Protein AF-U2Q4S5-F1 (afdb_monomer)

Structure (mmCIF, N/CA/C/O backbone):
data_AF-U2Q4S5-F1
#
_entry.id   AF-U2Q4S5-F1
#
loop_
_atom_site.group_PDB
_atom_site.id
_atom_site.type_symbol
_atom_site.label_atom_id
_atom_site.label_alt_id
_atom_site.label_comp_id
_atom_site.label_asym_id
_atom_site.label_entity_id
_atom_site.label_seq_id
_atom_site.pdbx_PDB_ins_code
_atom_site.Cartn_x
_atom_site.Cartn_y
_atom_site.Cartn_z
_atom_site.occupancy
_atom_site.B_iso_or_equiv
_atom_site.auth_seq_id
_atom_site.auth_comp_id
_atom_site.auth_asym_id
_atom_site.auth_atom_id
_atom_site.pdbx_PDB_model_num
ATOM 1 N N . MET A 1 1 ? -14.693 -3.107 3.260 1.00 76.25 1 MET A N 1
ATOM 2 C CA . MET A 1 1 ? -13.311 -2.642 3.010 1.00 76.25 1 MET A CA 1
ATOM 3 C C . MET A 1 1 ? -13.247 -1.187 2.540 1.00 76.25 1 MET A C 1
ATOM 5 O O . MET A 1 1 ? -12.984 -0.311 3.357 1.00 76.25 1 MET A O 1
ATOM 9 N N . LEU A 1 2 ? -13.545 -0.890 1.267 1.00 74.94 2 LEU A N 1
ATOM 10 C CA . LEU A 1 2 ? -13.433 0.471 0.708 1.00 74.94 2 LEU A CA 1
ATOM 11 C C . LEU A 1 2 ? -14.300 1.514 1.432 1.00 74.94 2 LEU A C 1
ATOM 13 O O . LEU A 1 2 ? -13.814 2.598 1.737 1.00 74.94 2 LEU A O 1
ATOM 17 N N . LYS A 1 3 ? -15.546 1.167 1.790 1.00 79.94 3 LYS A N 1
ATOM 18 C CA . LYS A 1 3 ? -16.449 2.051 2.556 1.00 79.94 3 LYS A CA 1
ATOM 19 C C . LYS A 1 3 ? -15.830 2.509 3.888 1.00 79.94 3 LYS A C 1
ATOM 21 O O . LYS A 1 3 ? -15.929 3.681 4.239 1.00 79.94 3 LYS A O 1
ATOM 26 N N . THR A 1 4 ? -15.145 1.608 4.596 1.00 77.00 4 THR A N 1
ATOM 27 C CA . THR A 1 4 ? -14.465 1.895 5.869 1.00 77.00 4 THR A CA 1
ATOM 28 C C . THR A 1 4 ? -13.299 2.861 5.661 1.00 77.00 4 THR A C 1
ATOM 30 O O . THR A 1 4 ? -13.211 3.881 6.339 1.00 77.00 4 THR A O 1
ATOM 33 N N . LEU A 1 5 ? -12.442 2.596 4.670 1.00 77.38 5 LEU A N 1
ATOM 34 C CA . LEU A 1 5 ? -11.309 3.467 4.331 1.00 77.38 5 LEU A CA 1
ATOM 35 C C . LEU A 1 5 ? -11.756 4.854 3.844 1.00 77.38 5 LEU A C 1
ATOM 37 O O . LEU A 1 5 ? -11.083 5.849 4.126 1.00 77.38 5 LEU A O 1
ATOM 41 N N . TYR A 1 6 ? -12.886 4.923 3.135 1.00 79.69 6 TYR A N 1
ATOM 42 C CA . TYR A 1 6 ? -13.466 6.172 2.645 1.00 79.69 6 TYR A CA 1
ATOM 43 C C . TYR A 1 6 ? -13.988 7.025 3.804 1.00 79.69 6 TYR A C 1
ATOM 45 O O . TYR A 1 6 ? -13.624 8.196 3.915 1.00 79.69 6 TYR A O 1
ATOM 53 N N . LYS A 1 7 ? -14.741 6.415 4.730 1.00 83.81 7 LYS A N 1
ATOM 54 C CA . LYS A 1 7 ? -15.239 7.077 5.946 1.00 83.81 7 LYS A CA 1
ATOM 55 C C . LYS A 1 7 ? -14.102 7.663 6.791 1.00 83.81 7 LYS A C 1
ATOM 57 O O . LYS A 1 7 ? -14.221 8.770 7.303 1.00 83.81 7 LYS A O 1
ATOM 62 N N . GLU A 1 8 ? -12.974 6.959 6.884 1.00 83.38 8 GLU A N 1
ATOM 63 C CA . GLU A 1 8 ? -11.798 7.401 7.649 1.00 83.38 8 GLU A CA 1
ATOM 64 C C . GLU A 1 8 ? -10.889 8.393 6.889 1.00 83.38 8 GLU A C 1
ATOM 66 O O . GLU A 1 8 ? -9.858 8.823 7.424 1.00 83.38 8 GLU A O 1
ATOM 71 N N . LYS A 1 9 ? -11.256 8.775 5.652 1.00 83.38 9 LYS A N 1
ATOM 72 C CA . LYS A 1 9 ? -10.462 9.607 4.723 1.00 83.38 9 LYS A CA 1
ATOM 73 C C . LYS A 1 9 ? -9.059 9.041 4.444 1.00 83.38 9 LYS A C 1
ATOM 75 O O . LYS A 1 9 ? -8.141 9.783 4.105 1.00 83.38 9 LYS A O 1
ATOM 80 N N . CYS A 1 10 ? -8.888 7.725 4.577 1.00 81.44 10 CYS A N 1
ATOM 81 C CA . CYS A 1 10 ? -7.588 7.060 4.472 1.00 81.44 10 CYS A CA 1
ATOM 82 C C . CYS A 1 10 ? -7.193 6.702 3.036 1.00 81.44 10 CYS A C 1
ATOM 84 O O . CYS A 1 10 ? -6.010 6.552 2.750 1.00 81.44 10 CYS A O 1
ATOM 86 N N . LEU A 1 11 ? -8.168 6.607 2.127 1.00 80.75 11 LEU A N 1
ATOM 87 C CA . LEU A 1 11 ? -7.934 6.317 0.706 1.00 80.75 11 LEU A CA 1
ATOM 88 C C . LEU A 1 11 ? -6.956 7.298 0.045 1.00 80.75 11 LEU A C 1
ATOM 90 O O . LEU A 1 11 ? -6.185 6.897 -0.821 1.00 80.75 11 LEU A O 1
ATOM 94 N N . ARG A 1 12 ? -6.926 8.558 0.499 1.00 80.31 12 ARG A N 1
ATOM 95 C CA . ARG A 1 12 ? -6.018 9.585 -0.034 1.00 80.31 12 ARG A CA 1
ATOM 96 C C . ARG A 1 12 ? -4.547 9.180 0.083 1.00 80.31 12 ARG A C 1
ATOM 98 O O . ARG A 1 12 ? -3.795 9.405 -0.854 1.00 80.31 12 ARG A O 1
ATOM 105 N N . TYR A 1 13 ? -4.155 8.519 1.172 1.00 77.81 13 TYR A N 1
ATOM 106 C CA . TYR A 1 13 ? -2.768 8.087 1.382 1.00 77.81 13 TYR A CA 1
ATOM 107 C C . TYR A 1 13 ? -2.328 6.962 0.439 1.00 77.81 13 TYR A C 1
ATOM 109 O O . TYR A 1 13 ? -1.135 6.782 0.242 1.00 77.81 13 TYR A O 1
ATOM 117 N N . PHE A 1 14 ? -3.275 6.233 -0.156 1.00 79.00 14 PHE A N 1
ATOM 118 C CA . PHE A 1 14 ? -2.980 5.218 -1.165 1.00 79.00 14 PHE A CA 1
ATOM 119 C C . PHE A 1 14 ? -2.989 5.784 -2.590 1.00 79.00 14 PHE A C 1
ATOM 121 O O . PHE A 1 14 ? -2.271 5.268 -3.438 1.00 79.00 14 PHE A O 1
ATOM 128 N N . ILE A 1 15 ? -3.803 6.810 -2.859 1.00 79.25 15 ILE A N 1
ATOM 129 C CA . ILE A 1 15 ? -3.974 7.401 -4.199 1.00 79.25 15 ILE A CA 1
ATOM 130 C C . ILE A 1 15 ? -2.892 8.449 -4.499 1.00 79.25 15 ILE A C 1
ATOM 132 O O . ILE A 1 15 ? -2.370 8.496 -5.606 1.00 79.25 15 ILE A O 1
ATOM 136 N N . ILE A 1 16 ? -2.526 9.292 -3.525 1.00 80.38 16 ILE A N 1
ATOM 137 C CA . ILE A 1 16 ? -1.534 10.365 -3.727 1.00 80.38 16 ILE A CA 1
ATOM 138 C C . ILE A 1 16 ? -0.192 9.828 -4.264 1.00 80.38 16 ILE A C 1
ATOM 140 O O . ILE A 1 16 ? 0.301 10.393 -5.240 1.00 80.38 16 ILE A O 1
ATOM 144 N N . PRO A 1 17 ? 0.385 8.737 -3.717 1.00 76.06 17 PRO A N 1
ATOM 145 C CA . PRO A 1 17 ? 1.621 8.170 -4.253 1.00 76.06 17 PRO A CA 1
ATOM 146 C C . PRO A 1 17 ? 1.514 7.736 -5.719 1.00 76.06 17 PRO A C 1
ATOM 148 O O . PRO A 1 17 ? 2.485 7.861 -6.453 1.00 76.06 17 PRO A O 1
ATOM 151 N N . GLU A 1 18 ? 0.344 7.272 -6.171 1.00 73.06 18 GLU A N 1
ATOM 152 C CA . GLU A 1 18 ? 0.131 6.888 -7.575 1.00 73.06 18 GLU A CA 1
ATOM 153 C C . GLU A 1 18 ? 0.065 8.090 -8.496 1.00 73.06 18 GLU A C 1
ATOM 155 O O . GLU A 1 18 ? 0.634 8.052 -9.579 1.00 73.06 18 GLU A O 1
ATOM 160 N N . ILE A 1 19 ? -0.601 9.162 -8.066 1.00 78.38 19 ILE A N 1
ATOM 161 C CA . ILE A 1 19 ? -0.638 10.407 -8.836 1.00 78.38 19 ILE A CA 1
ATOM 162 C C . ILE A 1 19 ? 0.788 10.944 -8.998 1.00 78.38 19 ILE A C 1
ATOM 164 O O . ILE A 1 19 ? 1.171 11.338 -10.095 1.00 78.38 19 ILE A O 1
ATOM 168 N N . ILE A 1 20 ? 1.591 10.903 -7.930 1.00 77.50 20 ILE A N 1
ATOM 169 C CA . ILE A 1 20 ? 3.004 11.302 -7.969 1.00 77.50 20 ILE A CA 1
ATOM 170 C C . ILE A 1 20 ? 3.806 10.380 -8.896 1.00 77.50 20 ILE A C 1
ATOM 172 O O . ILE A 1 20 ? 4.580 10.873 -9.711 1.00 77.50 20 ILE A O 1
ATOM 176 N N . LEU A 1 21 ? 3.609 9.061 -8.817 1.00 71.88 21 LEU A N 1
ATOM 177 C CA . LEU A 1 21 ? 4.298 8.096 -9.677 1.00 71.88 21 LEU A CA 1
ATOM 178 C C . LEU A 1 21 ? 3.951 8.303 -11.158 1.00 71.88 21 LEU A C 1
ATOM 180 O O . LEU A 1 21 ? 4.852 8.348 -11.990 1.00 71.88 21 LEU A O 1
ATOM 184 N N . LEU A 1 22 ? 2.667 8.480 -11.480 1.00 72.06 22 LEU A N 1
ATOM 185 C CA . LEU A 1 22 ? 2.190 8.804 -12.828 1.00 72.06 22 LEU A CA 1
ATOM 186 C C . LEU A 1 22 ? 2.809 10.106 -13.334 1.00 72.06 22 LEU A C 1
ATOM 188 O O . LEU A 1 22 ? 3.257 10.167 -14.475 1.00 72.06 22 LEU A O 1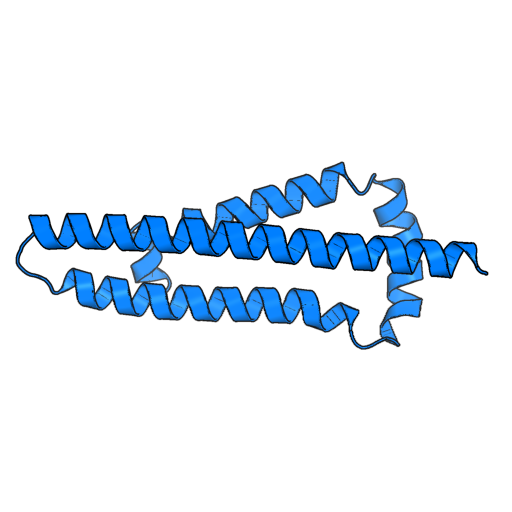
ATOM 192 N N . PHE A 1 23 ? 2.879 11.125 -12.477 1.00 73.12 23 PHE A N 1
ATOM 193 C CA . PHE A 1 23 ? 3.496 12.403 -12.812 1.00 73.12 23 PHE A CA 1
ATOM 194 C C . PHE A 1 23 ? 4.997 12.250 -13.103 1.00 73.12 23 PHE A C 1
ATOM 196 O O . PHE A 1 23 ? 5.473 12.731 -14.127 1.00 73.12 23 PHE A O 1
ATOM 203 N N . ILE A 1 24 ? 5.739 11.520 -12.262 1.00 68.75 24 ILE A N 1
ATOM 204 C CA . ILE A 1 24 ? 7.164 11.223 -12.487 1.00 68.75 24 ILE A CA 1
ATOM 205 C C . ILE A 1 24 ? 7.357 10.444 -13.792 1.00 68.75 24 ILE A C 1
ATOM 207 O O . ILE A 1 24 ? 8.244 10.778 -14.575 1.00 68.75 24 ILE A O 1
ATOM 211 N N . PHE A 1 25 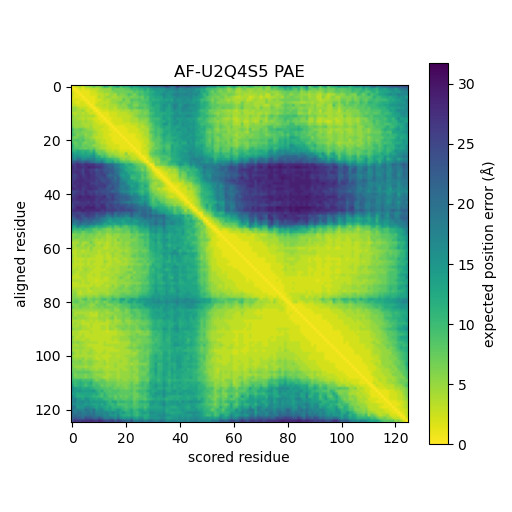? 6.528 9.430 -14.045 1.00 63.25 25 PHE A N 1
ATOM 212 C CA . PHE A 1 25 ? 6.598 8.626 -15.264 1.00 63.25 25 PHE A CA 1
ATOM 213 C C . PHE A 1 25 ? 6.375 9.489 -16.513 1.00 63.25 25 PHE A C 1
ATOM 215 O O . PHE A 1 25 ? 7.163 9.416 -17.452 1.00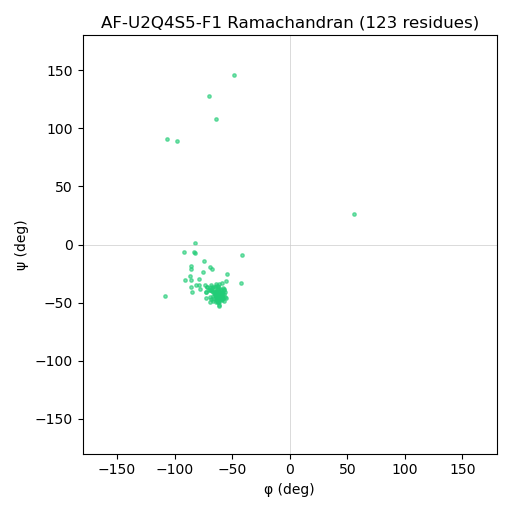 63.25 25 PHE A O 1
ATOM 222 N N . PHE A 1 26 ? 5.372 10.370 -16.482 1.00 64.38 26 PHE A N 1
ATOM 223 C CA . PHE A 1 26 ? 5.034 11.265 -17.590 1.00 64.38 26 PHE A CA 1
ATOM 224 C C . PHE A 1 26 ? 6.118 12.318 -17.875 1.00 64.38 26 PHE A C 1
ATOM 226 O O . PHE A 1 26 ? 6.369 12.642 -19.031 1.00 64.38 26 PHE A O 1
ATOM 233 N N . PHE A 1 27 ? 6.786 12.845 -16.842 1.00 62.62 27 PHE A N 1
ATOM 234 C CA . PHE A 1 27 ? 7.875 13.818 -17.016 1.00 62.62 27 PHE A CA 1
ATOM 235 C C . PHE A 1 27 ? 9.202 13.175 -17.429 1.00 62.62 27 PHE A C 1
ATOM 237 O O . PHE A 1 27 ? 9.975 13.785 -18.168 1.00 62.62 27 PHE A O 1
ATOM 244 N N . LYS A 1 28 ? 9.495 11.965 -16.940 1.00 58.84 28 LYS A N 1
ATOM 245 C CA . LYS A 1 28 ? 10.775 11.286 -17.188 1.00 58.84 28 LYS A CA 1
ATOM 246 C C . LYS A 1 28 ? 10.803 10.582 -18.547 1.00 58.84 28 LYS A C 1
ATOM 248 O O . LYS A 1 28 ? 11.843 10.570 -19.200 1.00 58.84 28 LYS A O 1
ATOM 253 N N . PHE A 1 29 ? 9.673 10.041 -18.995 1.00 54.62 29 PHE A N 1
ATOM 254 C CA . PHE A 1 29 ? 9.523 9.467 -20.328 1.00 54.62 29 PHE A CA 1
ATOM 255 C C . PHE A 1 29 ? 8.862 10.495 -21.252 1.00 54.62 29 PHE A C 1
ATOM 257 O O . PHE A 1 29 ? 7.643 10.555 -21.371 1.00 54.62 29 PHE A O 1
ATOM 264 N N . SER A 1 30 ? 9.684 11.325 -21.900 1.00 53.62 30 SER A N 1
ATOM 265 C CA . SER A 1 30 ? 9.240 12.240 -22.961 1.00 53.62 30 SER A CA 1
ATOM 266 C C . SER A 1 30 ? 8.362 11.514 -23.993 1.00 53.62 30 SER A C 1
ATOM 268 O O . SER A 1 30 ? 8.606 10.349 -24.318 1.00 53.62 30 SER A O 1
ATOM 270 N N . ILE A 1 31 ? 7.372 12.229 -24.538 1.00 55.31 31 ILE A N 1
ATOM 271 C CA . ILE A 1 31 ? 6.358 11.782 -25.515 1.00 55.31 31 ILE A CA 1
ATOM 272 C C . ILE A 1 31 ? 6.944 10.900 -26.637 1.00 55.31 31 ILE A C 1
ATOM 274 O O . ILE A 1 31 ? 6.293 9.953 -27.073 1.00 55.31 31 ILE A O 1
ATOM 278 N N . LEU A 1 32 ? 8.191 11.151 -27.055 1.00 45.22 32 LEU A N 1
ATOM 279 C CA . LEU A 1 32 ? 8.901 10.406 -28.101 1.00 45.22 32 LEU A CA 1
ATOM 280 C C . LEU A 1 32 ? 9.291 8.968 -27.689 1.00 45.22 32 LEU A C 1
ATOM 282 O O . LEU A 1 32 ? 9.168 8.042 -28.487 1.00 45.22 32 LEU A O 1
ATOM 286 N N . ALA A 1 33 ? 9.718 8.756 -26.441 1.00 54.62 33 ALA A N 1
ATOM 287 C CA . ALA A 1 33 ? 10.092 7.430 -25.939 1.00 54.62 33 ALA A CA 1
ATOM 288 C C . ALA A 1 33 ? 8.856 6.547 -25.691 1.00 54.62 33 ALA A C 1
ATOM 290 O O . ALA A 1 33 ? 8.877 5.346 -25.952 1.00 54.62 33 ALA A O 1
ATOM 291 N N . VAL A 1 34 ? 7.749 7.153 -25.253 1.00 55.41 34 VAL A N 1
ATOM 292 C CA . VAL A 1 34 ? 6.478 6.456 -24.998 1.00 55.41 34 VAL A CA 1
ATOM 293 C C . VAL A 1 34 ? 5.787 6.032 -26.297 1.00 55.41 34 VAL A C 1
ATOM 295 O O . VAL A 1 34 ? 5.201 4.957 -26.342 1.00 55.41 34 VAL A O 1
ATOM 298 N N . TYR A 1 35 ? 5.858 6.841 -27.359 1.00 54.50 35 TYR A N 1
ATOM 299 C CA . TYR A 1 35 ? 5.180 6.529 -28.624 1.00 54.50 35 TYR A CA 1
ATOM 300 C C . TYR A 1 35 ? 5.989 5.648 -29.582 1.00 54.50 35 TYR A C 1
ATOM 302 O O . TYR A 1 35 ? 5.383 4.943 -30.383 1.00 54.50 35 TYR A O 1
ATOM 310 N N . VAL A 1 36 ? 7.326 5.682 -29.523 1.00 56.00 36 VAL A N 1
ATOM 311 C CA . VAL A 1 36 ? 8.183 4.974 -30.495 1.00 56.00 36 VAL A CA 1
ATOM 312 C C . VAL A 1 36 ? 8.878 3.760 -29.879 1.00 56.00 36 VAL A C 1
ATOM 314 O O . VAL A 1 36 ? 8.869 2.690 -30.474 1.00 56.00 36 VAL A O 1
ATOM 317 N N . ILE A 1 37 ? 9.440 3.887 -28.673 1.00 55.56 37 ILE A N 1
ATOM 318 C CA . ILE A 1 37 ? 10.251 2.824 -28.051 1.00 55.56 37 ILE A CA 1
ATOM 319 C C . ILE A 1 37 ? 9.363 1.830 -27.292 1.00 55.56 37 ILE A C 1
ATOM 321 O O . ILE A 1 37 ? 9.604 0.629 -27.341 1.00 55.56 37 ILE A O 1
ATOM 325 N N . LEU A 1 38 ? 8.295 2.303 -26.640 1.00 56.81 38 LEU A N 1
ATOM 326 C CA . LEU A 1 38 ? 7.397 1.452 -25.854 1.00 56.81 38 LEU A CA 1
ATOM 327 C C . LEU A 1 38 ? 6.664 0.378 -26.685 1.00 56.81 38 LEU A C 1
ATOM 329 O O . LEU A 1 38 ? 6.613 -0.752 -26.216 1.00 56.81 38 LEU A O 1
ATOM 333 N N . PRO A 1 39 ? 6.129 0.642 -27.896 1.00 57.97 39 PRO A N 1
ATOM 334 C CA . PRO A 1 39 ? 5.465 -0.403 -28.683 1.00 57.97 39 PRO A CA 1
ATOM 335 C C . PRO A 1 39 ? 6.441 -1.463 -29.209 1.00 57.97 39 PRO A C 1
ATOM 337 O O . PRO A 1 39 ? 6.117 -2.648 -29.185 1.00 57.97 39 PRO A O 1
ATOM 340 N N . LEU A 1 40 ? 7.638 -1.045 -29.637 1.00 55.84 40 LEU A N 1
ATOM 341 C CA . LEU A 1 40 ? 8.716 -1.939 -30.079 1.00 55.84 40 LEU A CA 1
ATOM 342 C C . LEU A 1 40 ? 9.217 -2.816 -28.924 1.00 55.84 40 LEU A C 1
ATOM 344 O O . LEU A 1 40 ? 9.330 -4.030 -29.069 1.00 55.84 40 LEU A O 1
ATOM 348 N N . TYR A 1 41 ? 9.403 -2.219 -27.746 1.00 54.56 41 TYR A N 1
ATOM 349 C CA . TYR A 1 41 ? 9.838 -2.926 -26.547 1.00 54.56 41 TYR A CA 1
ATOM 350 C C . TYR A 1 41 ? 8.745 -3.832 -25.968 1.00 54.56 41 TYR A C 1
ATOM 352 O O . TYR A 1 41 ? 9.043 -4.926 -25.507 1.00 54.56 41 TYR A O 1
ATOM 360 N N . VAL A 1 42 ? 7.467 -3.436 -26.004 1.00 55.97 42 VAL A N 1
ATOM 361 C CA . VAL A 1 42 ? 6.343 -4.305 -25.610 1.00 55.97 42 VAL A CA 1
ATOM 362 C C . VAL A 1 42 ? 6.270 -5.530 -26.522 1.00 55.97 42 VAL A C 1
ATOM 364 O O . VAL A 1 42 ? 6.012 -6.615 -26.022 1.00 55.97 42 VAL A O 1
ATOM 367 N N . PHE A 1 43 ? 6.561 -5.402 -27.819 1.00 53.84 43 PHE A N 1
ATOM 368 C CA . PHE A 1 43 ? 6.591 -6.550 -28.730 1.00 53.84 43 PHE A CA 1
ATOM 369 C C . PHE A 1 43 ? 7.741 -7.538 -28.448 1.00 53.84 43 PHE A C 1
ATOM 371 O O . PHE A 1 43 ? 7.501 -8.743 -28.479 1.00 53.84 43 PHE A O 1
ATOM 378 N N . GLU A 1 44 ? 8.950 -7.064 -28.123 1.00 50.38 44 GLU A N 1
ATOM 379 C CA . GLU A 1 44 ? 10.088 -7.937 -27.767 1.00 50.38 44 GLU A CA 1
ATOM 380 C C . GLU A 1 44 ? 10.005 -8.487 -26.331 1.00 50.38 44 GLU A C 1
ATOM 382 O O . GLU A 1 44 ? 10.283 -9.659 -26.088 1.00 50.38 44 GLU A O 1
ATOM 387 N N . SER A 1 45 ? 9.552 -7.680 -25.369 1.00 49.69 45 SER A N 1
ATOM 388 C CA . SER A 1 45 ? 9.502 -8.044 -23.941 1.00 49.69 45 SER A CA 1
ATOM 389 C C . SER A 1 45 ? 8.291 -8.881 -23.522 1.00 49.69 45 SER A C 1
ATOM 391 O O . SER A 1 45 ? 8.276 -9.391 -22.402 1.00 49.69 45 SER A O 1
ATOM 393 N N . ILE A 1 46 ? 7.302 -9.097 -24.403 1.00 48.62 46 ILE A N 1
ATOM 394 C CA . ILE A 1 46 ? 6.251 -10.114 -24.196 1.00 48.62 46 ILE A CA 1
ATOM 395 C C . ILE A 1 46 ? 6.864 -11.507 -23.944 1.00 48.62 46 ILE A C 1
ATOM 397 O O . ILE A 1 46 ? 6.241 -12.325 -23.267 1.00 48.62 46 ILE A O 1
ATOM 401 N N . PHE A 1 47 ? 8.085 -11.771 -24.427 1.00 44.19 47 PHE A N 1
ATOM 402 C CA . PHE A 1 47 ? 8.775 -13.049 -24.226 1.00 44.19 47 PHE A CA 1
ATOM 403 C C . PHE A 1 47 ? 9.564 -13.162 -22.905 1.00 44.19 47 PHE A C 1
ATOM 405 O O . PHE A 1 47 ? 9.786 -14.285 -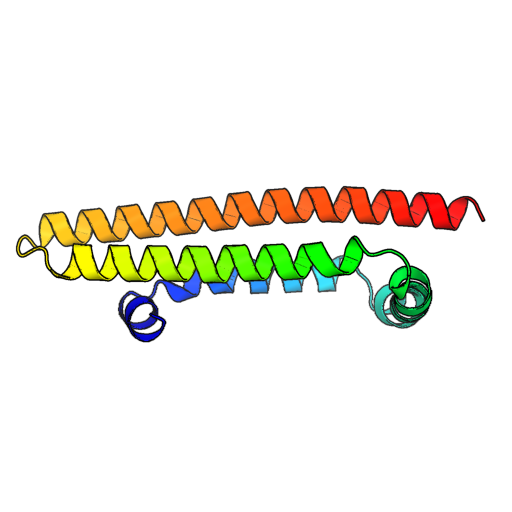22.451 1.00 44.19 47 PHE A O 1
ATOM 412 N N . ASP A 1 48 ? 9.893 -12.056 -22.223 1.00 46.91 48 ASP A N 1
ATOM 413 C CA . ASP A 1 48 ? 10.676 -12.074 -20.977 1.00 46.91 48 ASP A CA 1
ATOM 414 C C . ASP A 1 48 ? 9.806 -11.773 -19.737 1.00 46.91 48 ASP A C 1
ATOM 416 O O . ASP A 1 48 ? 9.624 -10.640 -19.285 1.00 46.91 48 ASP A O 1
ATOM 420 N N . ASN A 1 49 ? 9.283 -12.860 -19.158 1.00 52.22 49 ASN A N 1
ATOM 421 C CA . ASN A 1 49 ? 8.326 -13.018 -18.042 1.00 52.22 49 ASN A CA 1
ATOM 422 C C . ASN A 1 49 ? 8.457 -12.119 -16.782 1.00 52.22 49 ASN A C 1
ATOM 424 O O . ASN A 1 49 ? 7.590 -12.164 -15.904 1.00 52.22 49 ASN A O 1
ATOM 428 N N . ILE A 1 50 ? 9.516 -11.328 -16.618 1.00 53.09 50 ILE A N 1
ATOM 429 C CA . ILE A 1 50 ? 9.774 -10.553 -15.390 1.00 53.09 50 ILE A CA 1
ATOM 430 C C . ILE A 1 50 ? 9.048 -9.193 -15.420 1.00 53.09 50 ILE A C 1
ATOM 432 O O . ILE A 1 50 ? 8.601 -8.710 -14.375 1.00 53.09 50 ILE A O 1
ATOM 436 N N . PHE A 1 51 ? 8.850 -8.606 -16.608 1.00 50.66 51 PHE A N 1
ATOM 437 C CA . PHE A 1 51 ? 8.321 -7.243 -16.765 1.00 50.66 51 PHE A CA 1
ATOM 438 C C . PHE A 1 51 ? 6.840 -7.109 -16.355 1.00 50.66 51 PHE A C 1
ATOM 440 O O . PHE A 1 51 ? 6.444 -6.112 -15.751 1.00 50.66 51 PHE A O 1
ATOM 447 N N . PHE A 1 52 ? 6.023 -8.142 -16.591 1.00 54.84 52 PHE A N 1
ATOM 448 C CA . PHE A 1 52 ? 4.601 -8.152 -16.211 1.00 54.84 52 PHE A CA 1
ATOM 449 C C . PHE A 1 52 ? 4.358 -8.358 -14.709 1.00 54.84 52 PHE A C 1
ATOM 451 O O . PHE A 1 52 ? 3.318 -7.945 -14.186 1.00 54.84 52 PHE A O 1
ATOM 458 N N . ASN A 1 53 ? 5.307 -8.961 -13.989 1.00 61.78 53 ASN A N 1
ATOM 459 C CA . ASN A 1 53 ? 5.105 -9.302 -12.583 1.00 61.78 53 ASN A CA 1
ATOM 460 C C . ASN A 1 53 ? 5.278 -8.101 -11.647 1.00 61.78 53 ASN A C 1
ATOM 462 O O . ASN A 1 53 ? 4.604 -8.042 -10.622 1.00 61.78 53 ASN A O 1
ATOM 466 N N . ILE A 1 54 ? 6.113 -7.114 -11.986 1.00 69.19 54 ILE A N 1
ATOM 467 C CA . ILE A 1 54 ? 6.383 -5.958 -11.110 1.00 69.19 54 ILE A CA 1
ATOM 468 C C . ILE A 1 54 ? 5.116 -5.102 -10.869 1.00 69.19 54 ILE A C 1
ATOM 470 O O . ILE A 1 54 ? 4.786 -4.853 -9.702 1.00 69.19 54 ILE A O 1
ATOM 474 N N . PRO A 1 55 ? 4.336 -4.706 -11.901 1.00 69.81 55 PRO A N 1
ATOM 475 C CA . PRO A 1 55 ? 3.061 -4.009 -11.700 1.00 69.81 55 PRO A CA 1
ATOM 476 C C . PRO A 1 55 ? 2.026 -4.852 -10.942 1.00 69.81 55 PRO A C 1
ATOM 478 O O . PRO A 1 55 ? 1.264 -4.324 -10.129 1.00 69.81 55 PRO A O 1
ATOM 481 N N . LEU A 1 56 ? 2.010 -6.168 -11.172 1.00 72.12 56 LEU A N 1
ATOM 482 C CA . LEU A 1 56 ? 1.081 -7.082 -10.511 1.00 72.12 56 LEU A CA 1
ATOM 483 C C . LEU A 1 56 ? 1.401 -7.228 -9.014 1.00 72.12 56 LEU A C 1
ATOM 485 O O . LEU A 1 56 ? 0.504 -7.125 -8.177 1.00 72.12 56 LEU A O 1
ATOM 489 N N . ILE A 1 57 ? 2.679 -7.402 -8.665 1.00 77.88 57 ILE A N 1
ATOM 490 C CA . ILE A 1 57 ? 3.174 -7.464 -7.281 1.00 77.88 57 ILE A CA 1
ATOM 491 C C . ILE A 1 57 ? 2.840 -6.163 -6.544 1.00 77.88 57 ILE A C 1
ATOM 493 O O . ILE A 1 57 ? 2.360 -6.202 -5.408 1.00 77.88 57 ILE A O 1
ATOM 497 N N . TRP A 1 58 ? 3.022 -5.015 -7.202 1.00 78.31 58 TRP A N 1
ATOM 498 C CA . TRP A 1 58 ? 2.645 -3.710 -6.659 1.00 78.31 58 TRP A CA 1
ATOM 499 C C . TRP A 1 58 ? 1.147 -3.624 -6.334 1.00 78.31 58 TRP A C 1
ATOM 501 O O . TRP A 1 58 ? 0.746 -3.213 -5.238 1.00 78.31 58 TRP A O 1
ATOM 511 N N . LEU A 1 59 ? 0.306 -4.067 -7.268 1.00 80.31 59 LEU A N 1
ATOM 512 C CA . LEU A 1 59 ? -1.146 -4.052 -7.118 1.00 80.31 59 LEU A CA 1
ATOM 513 C C . LEU A 1 59 ? -1.615 -5.008 -6.006 1.00 80.31 59 LEU A C 1
ATOM 515 O O . LEU A 1 59 ? -2.456 -4.636 -5.181 1.00 80.31 59 LEU A O 1
ATOM 519 N N . LEU A 1 60 ? -1.018 -6.199 -5.910 1.00 83.00 60 LEU A N 1
ATOM 520 C CA . LEU A 1 60 ? -1.287 -7.170 -4.844 1.00 83.00 60 LEU A CA 1
ATOM 521 C C . LEU A 1 60 ? -0.879 -6.644 -3.464 1.00 83.00 60 LEU A C 1
ATOM 523 O O . LEU A 1 60 ? -1.659 -6.746 -2.509 1.00 83.00 60 LEU A O 1
ATOM 527 N N . PHE A 1 61 ? 0.302 -6.032 -3.349 1.00 85.25 61 PHE A N 1
ATOM 528 C CA . PHE A 1 61 ? 0.752 -5.389 -2.113 1.00 85.25 61 PHE A CA 1
ATOM 529 C C . PHE A 1 61 ? -0.245 -4.322 -1.647 1.00 85.25 61 PHE A C 1
ATOM 531 O O . PHE A 1 61 ? -0.608 -4.264 -0.466 1.00 85.25 61 PHE A O 1
ATOM 538 N N . LYS A 1 62 ? -0.760 -3.519 -2.581 1.00 83.94 62 LYS A N 1
ATOM 539 C CA . LYS A 1 62 ? -1.741 -2.467 -2.303 1.00 83.94 62 LYS A CA 1
ATOM 540 C C . LYS A 1 62 ? -3.092 -3.019 -1.838 1.00 83.94 62 LYS A C 1
ATOM 542 O O . LYS A 1 62 ? -3.631 -2.548 -0.836 1.00 83.94 62 LYS A O 1
ATOM 547 N N . ILE A 1 63 ? -3.640 -4.023 -2.523 1.00 85.38 63 ILE A N 1
ATOM 548 C CA . ILE A 1 63 ? -4.910 -4.649 -2.115 1.00 85.38 63 ILE A CA 1
ATOM 549 C C . ILE A 1 63 ? -4.769 -5.253 -0.714 1.00 85.38 63 ILE A C 1
ATOM 551 O O . ILE A 1 63 ? -5.619 -5.033 0.154 1.00 85.38 63 ILE A O 1
ATOM 555 N N . THR A 1 64 ? -3.656 -5.943 -0.469 1.00 87.62 64 THR 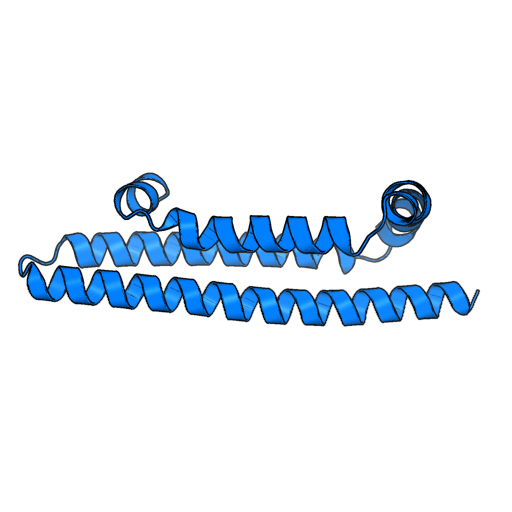A N 1
ATOM 556 C CA . THR A 1 64 ? -3.366 -6.585 0.816 1.00 87.62 64 THR A CA 1
ATOM 557 C C . THR A 1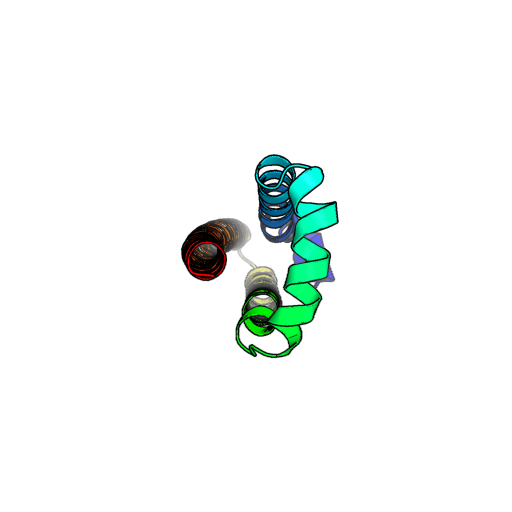 64 ? -3.253 -5.555 1.940 1.00 87.62 64 THR A C 1
ATOM 559 O O . THR A 1 64 ? -3.881 -5.692 2.993 1.00 87.62 64 THR A O 1
ATOM 562 N N . THR A 1 65 ? -2.517 -4.466 1.719 1.00 87.50 65 THR A N 1
ATOM 563 C CA . THR A 1 65 ? -2.385 -3.387 2.709 1.00 87.50 65 THR A CA 1
ATOM 564 C C . THR A 1 65 ? -3.709 -2.672 2.963 1.00 87.50 65 THR A C 1
ATOM 566 O O . THR A 1 65 ? -4.053 -2.449 4.127 1.00 87.50 65 THR A O 1
ATOM 569 N N . MET A 1 66 ? -4.510 -2.384 1.932 1.00 88.56 66 MET A N 1
ATOM 570 C CA . MET A 1 66 ? -5.861 -1.830 2.104 1.00 88.56 66 MET A CA 1
ATOM 571 C C . MET A 1 66 ? -6.759 -2.747 2.944 1.00 88.56 66 MET A C 1
ATOM 573 O O . MET A 1 66 ? -7.481 -2.263 3.826 1.00 88.56 66 MET A O 1
ATOM 577 N N . TYR A 1 67 ? -6.692 -4.058 2.715 1.00 88.62 67 TYR A N 1
ATOM 578 C CA . TYR A 1 67 ? -7.454 -5.051 3.467 1.00 88.62 67 TYR A CA 1
ATOM 579 C C . TYR A 1 67 ? -7.092 -5.048 4.956 1.00 88.62 67 TYR A C 1
ATOM 581 O O . TYR A 1 67 ? -7.966 -4.832 5.806 1.00 88.62 67 TYR A O 1
ATOM 589 N N . PHE A 1 68 ? -5.803 -5.171 5.286 1.00 88.56 68 PHE A N 1
ATOM 590 C CA . PHE A 1 68 ? -5.341 -5.130 6.678 1.00 88.56 68 PHE A CA 1
ATOM 591 C C . PHE A 1 68 ? -5.674 -3.804 7.369 1.00 88.56 68 PHE A C 1
ATOM 593 O O . PHE A 1 68 ? -6.077 -3.792 8.537 1.00 88.56 68 PHE A O 1
ATOM 600 N N . CYS A 1 69 ? -5.561 -2.686 6.650 1.00 88.25 69 CYS A N 1
ATOM 601 C CA . CYS A 1 69 ? -5.920 -1.377 7.183 1.00 88.25 69 CYS A CA 1
ATOM 602 C C . CYS A 1 69 ? -7.411 -1.288 7.500 1.00 88.25 69 CYS A C 1
ATOM 604 O O . CYS A 1 69 ? -7.771 -0.813 8.576 1.00 88.25 69 CYS A O 1
ATOM 606 N N . SER A 1 70 ? -8.279 -1.781 6.613 1.00 88.06 70 SER A N 1
ATOM 607 C CA . SER A 1 70 ? -9.723 -1.805 6.859 1.00 88.06 70 SER A CA 1
ATOM 608 C C . SER A 1 70 ? -10.070 -2.605 8.114 1.00 88.06 70 SER A C 1
ATOM 610 O O . SER A 1 70 ? -10.861 -2.124 8.924 1.00 88.06 70 SER A O 1
ATOM 612 N N . ILE A 1 71 ? -9.469 -3.785 8.298 1.00 90.62 71 ILE A N 1
ATOM 613 C CA . ILE A 1 71 ? -9.692 -4.612 9.495 1.00 90.62 71 ILE A CA 1
ATOM 614 C C . ILE A 1 71 ? -9.230 -3.874 10.752 1.00 90.62 71 ILE A C 1
ATOM 616 O O . ILE A 1 71 ? -9.948 -3.840 11.753 1.00 90.62 71 ILE A O 1
ATOM 620 N N . LYS A 1 72 ? -8.040 -3.258 10.723 1.00 90.62 72 LYS A N 1
ATOM 621 C CA . LYS A 1 72 ? -7.551 -2.487 11.873 1.00 90.62 72 LYS A CA 1
ATOM 622 C C . LYS A 1 72 ? -8.455 -1.297 12.193 1.00 90.62 72 LYS A C 1
ATOM 624 O O . LYS A 1 72 ? -8.768 -1.099 13.362 1.00 90.62 72 LYS A O 1
ATOM 629 N N . PHE A 1 73 ? -8.923 -0.545 11.198 1.00 90.12 73 PHE A N 1
ATOM 630 C CA . PHE A 1 73 ? -9.863 0.557 11.431 1.00 90.12 73 PHE A CA 1
ATOM 631 C C . PHE A 1 73 ? -11.185 0.084 12.030 1.00 90.12 73 PHE A C 1
ATOM 633 O O . PHE A 1 73 ? -11.732 0.757 12.899 1.00 90.12 73 PHE A O 1
ATOM 640 N N . GLU A 1 74 ? -11.690 -1.068 11.599 1.00 90.88 74 GLU A N 1
ATOM 641 C CA . GLU A 1 74 ? -12.908 -1.647 12.159 1.00 90.88 74 GLU A CA 1
ATOM 642 C C . GLU A 1 74 ? -12.733 -2.032 13.634 1.00 90.88 74 GLU A C 1
ATOM 644 O O . GLU A 1 74 ? -13.608 -1.733 14.445 1.00 90.88 74 GLU A O 1
ATOM 649 N N . LYS A 1 75 ? -11.574 -2.591 14.009 1.00 90.69 75 LYS A N 1
ATOM 650 C CA . LYS A 1 75 ? -11.225 -2.857 15.415 1.00 90.69 75 LYS A CA 1
ATOM 651 C C . LYS A 1 75 ? -11.120 -1.569 16.235 1.00 90.69 75 LYS A C 1
ATOM 653 O O . LYS A 1 75 ? -11.744 -1.472 17.285 1.00 90.69 75 LYS A O 1
ATOM 658 N N . ILE A 1 76 ? -10.406 -0.561 15.729 1.00 90.00 76 ILE A N 1
ATOM 659 C CA . ILE A 1 76 ? -10.252 0.742 16.401 1.00 90.00 76 ILE A CA 1
ATOM 660 C C . ILE A 1 76 ? -11.611 1.438 16.569 1.00 90.00 76 ILE A C 1
ATOM 662 O O . ILE A 1 76 ? -11.859 2.115 17.564 1.00 90.00 76 ILE A O 1
ATOM 666 N N . ASN A 1 77 ? -12.529 1.266 15.615 1.00 88.44 77 ASN A N 1
ATOM 667 C CA . ASN A 1 77 ? -13.848 1.885 15.680 1.00 88.44 77 ASN A CA 1
ATOM 668 C C . ASN A 1 77 ? -14.744 1.342 16.798 1.00 88.44 77 ASN A C 1
ATOM 670 O O . ASN A 1 77 ? -15.640 2.082 17.211 1.00 88.44 77 ASN A O 1
ATOM 674 N N . LYS A 1 78 ? -14.472 0.132 17.302 1.00 92.50 78 LYS A N 1
ATOM 675 C CA . LYS A 1 78 ? -15.185 -0.499 18.425 1.00 92.50 78 LYS A CA 1
ATOM 676 C C . LYS A 1 78 ? -14.681 -0.060 19.808 1.00 92.50 78 LYS A C 1
ATOM 678 O O . LYS A 1 78 ? -15.283 -0.440 20.799 1.00 92.50 78 LYS A O 1
ATOM 683 N N . ILE A 1 79 ? -13.594 0.712 19.889 1.00 92.06 79 ILE A N 1
ATOM 684 C CA . ILE A 1 79 ? -13.094 1.263 21.157 1.00 92.06 79 ILE A CA 1
ATOM 685 C C . ILE A 1 79 ? -14.070 2.345 21.649 1.00 92.06 79 ILE A C 1
ATOM 687 O O . ILE A 1 79 ? -14.386 3.262 20.886 1.00 92.06 79 ILE A O 1
ATOM 691 N N . GLU A 1 80 ? -14.525 2.233 22.901 1.00 88.94 80 GLU A N 1
ATOM 692 C CA . GLU A 1 80 ? -15.413 3.211 23.559 1.00 88.94 80 GLU A CA 1
ATOM 693 C C . GLU A 1 80 ? -14.687 4.509 23.922 1.00 88.94 80 GLU A C 1
ATOM 695 O O . GLU A 1 80 ? -15.214 5.593 23.697 1.00 88.94 80 GLU A O 1
ATOM 700 N N . ASP A 1 81 ? -13.453 4.405 24.420 1.00 93.94 81 ASP A N 1
ATOM 701 C CA . ASP A 1 81 ? -12.606 5.555 24.736 1.00 93.94 81 ASP A CA 1
ATOM 702 C C . ASP A 1 81 ? -12.268 6.355 23.462 1.00 93.94 81 ASP A C 1
ATOM 704 O O . ASP A 1 81 ? -11.478 5.926 22.608 1.00 93.94 81 ASP A O 1
ATOM 708 N N . GLU A 1 82 ? -12.874 7.539 23.334 1.00 91.00 82 GLU A N 1
ATOM 709 C CA . GLU A 1 82 ? -12.703 8.414 22.176 1.00 91.00 82 GLU A CA 1
ATOM 710 C C . GLU A 1 82 ? -11.273 8.933 22.009 1.00 91.00 82 GLU A C 1
ATOM 712 O O . GLU A 1 82 ? -10.803 9.095 20.873 1.00 91.00 82 GLU A O 1
ATOM 717 N N . GLU A 1 83 ? -10.577 9.213 23.108 1.00 91.75 83 GLU A N 1
ATOM 718 C CA . GLU A 1 83 ? -9.241 9.798 23.071 1.00 91.75 83 GLU A CA 1
ATOM 719 C C . GLU A 1 83 ? -8.229 8.747 22.610 1.00 91.75 83 GLU A C 1
ATOM 721 O O . GLU A 1 83 ? -7.456 8.966 21.661 1.00 91.75 83 GLU A O 1
ATOM 726 N N . LYS A 1 84 ? -8.328 7.542 23.177 1.00 92.19 84 LYS A N 1
ATOM 727 C CA . LYS A 1 84 ? -7.552 6.379 22.739 1.00 92.19 84 LYS A CA 1
ATOM 728 C C . LYS A 1 84 ? -7.845 6.026 21.280 1.00 92.19 84 LYS A C 1
ATOM 730 O O . LYS A 1 84 ? -6.912 5.830 20.494 1.00 92.19 84 LYS A O 1
ATOM 735 N N . LYS A 1 85 ? -9.118 6.033 20.876 1.00 92.12 85 LYS A N 1
ATOM 736 C CA . LYS A 1 85 ? -9.548 5.785 19.491 1.00 92.12 85 LYS A CA 1
ATOM 737 C C . LYS A 1 85 ? -8.949 6.790 18.507 1.00 92.12 85 LYS A C 1
ATOM 739 O O . LYS A 1 85 ? -8.432 6.385 17.462 1.00 92.12 85 LYS A O 1
ATOM 744 N N . LYS A 1 86 ? -8.972 8.092 18.817 1.00 89.69 86 LYS A N 1
ATOM 745 C CA . LYS A 1 86 ? -8.351 9.131 17.971 1.00 89.69 86 LYS A CA 1
ATOM 746 C C . LYS A 1 86 ? -6.846 8.898 17.823 1.00 89.69 86 LYS A C 1
ATOM 748 O O . LYS A 1 86 ? -6.339 8.905 16.696 1.00 89.69 86 LYS A O 1
ATOM 753 N N . LYS A 1 87 ? -6.148 8.620 18.927 1.00 92.25 87 LYS A N 1
ATOM 754 C CA . LYS A 1 87 ? -4.699 8.364 18.935 1.00 92.25 87 LYS A CA 1
ATOM 75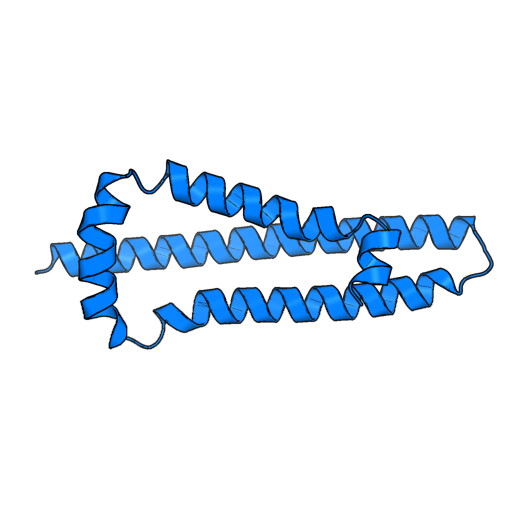5 C C . LYS A 1 87 ? -4.320 7.155 18.076 1.00 92.25 87 LYS A C 1
ATOM 757 O O . LYS A 1 87 ? -3.376 7.233 17.288 1.00 92.25 87 LYS A O 1
ATOM 762 N N . GLU A 1 88 ? -5.068 6.057 18.168 1.00 92.44 88 GLU A N 1
ATOM 763 C CA . GLU A 1 88 ? -4.810 4.860 17.359 1.00 92.44 88 GLU A CA 1
ATOM 764 C C . GLU A 1 88 ? -5.090 5.072 15.868 1.00 92.44 88 GLU A C 1
ATOM 766 O O . GLU A 1 88 ? -4.295 4.637 15.031 1.00 92.44 88 GLU A O 1
ATOM 771 N N . LYS A 1 89 ? -6.154 5.806 15.514 1.00 90.56 89 LYS A N 1
ATOM 772 C CA . LYS A 1 89 ? -6.425 6.165 14.111 1.00 90.56 89 LYS A CA 1
ATOM 773 C C . LYS A 1 89 ? -5.289 6.975 13.497 1.00 90.56 89 LYS A C 1
ATOM 775 O O . LYS A 1 89 ? -4.906 6.713 12.358 1.00 90.56 89 LYS A O 1
ATOM 780 N N . ILE A 1 90 ? -4.755 7.949 14.236 1.00 89.81 90 ILE A N 1
ATOM 781 C CA . ILE A 1 90 ? -3.629 8.775 13.778 1.00 89.81 90 ILE A CA 1
ATOM 782 C C . ILE A 1 90 ? -2.379 7.909 13.593 1.00 89.81 90 ILE A C 1
ATOM 784 O O . ILE A 1 90 ? -1.753 7.964 12.536 1.00 89.81 90 ILE A O 1
ATOM 788 N N . ARG A 1 91 ? -2.058 7.047 14.567 1.00 91.69 91 ARG A N 1
ATOM 789 C CA . ARG A 1 91 ? -0.930 6.106 14.457 1.00 91.69 91 ARG A CA 1
ATOM 790 C C . ARG A 1 91 ? -1.050 5.212 13.224 1.00 91.69 91 ARG A C 1
ATOM 792 O O . ARG A 1 91 ? -0.081 5.068 12.484 1.00 91.69 91 ARG A O 1
ATOM 799 N N . LEU A 1 92 ? -2.235 4.658 12.963 1.00 91.19 92 LEU A N 1
ATOM 800 C CA . LEU A 1 92 ? -2.457 3.807 11.795 1.00 91.19 92 LEU A CA 1
ATOM 801 C C . LEU A 1 92 ? -2.282 4.582 10.480 1.00 91.19 92 LEU A C 1
ATOM 803 O O . LEU A 1 92 ? -1.657 4.070 9.557 1.00 91.19 92 LEU A O 1
ATOM 807 N N . LYS A 1 93 ? -2.769 5.827 10.408 1.00 88.69 93 LYS A N 1
ATOM 808 C CA . LYS A 1 93 ? -2.574 6.711 9.244 1.00 88.69 93 LYS A CA 1
ATOM 809 C C . LYS A 1 93 ? -1.099 6.976 8.951 1.00 88.69 93 LYS A C 1
ATOM 811 O O . LYS A 1 93 ? -0.695 6.889 7.795 1.00 88.69 93 LYS A O 1
ATOM 816 N N . ILE A 1 94 ? -0.302 7.247 9.985 1.00 89.00 94 ILE A N 1
ATOM 817 C CA . ILE A 1 94 ? 1.145 7.469 9.851 1.00 89.00 94 ILE A CA 1
ATOM 818 C C . ILE A 1 94 ? 1.839 6.206 9.332 1.00 89.00 94 ILE A C 1
ATOM 820 O O . ILE A 1 94 ? 2.634 6.288 8.399 1.00 89.00 94 ILE A O 1
ATOM 824 N N . ILE A 1 95 ? 1.497 5.033 9.875 1.00 89.56 95 ILE A N 1
ATOM 825 C CA . ILE A 1 95 ? 2.056 3.752 9.415 1.00 89.56 95 ILE A CA 1
ATOM 826 C C . ILE A 1 95 ? 1.729 3.518 7.937 1.00 89.56 95 ILE A C 1
ATOM 828 O O . ILE A 1 95 ? 2.621 3.184 7.166 1.00 89.56 95 ILE A O 1
ATOM 832 N N . ILE A 1 96 ? 0.474 3.733 7.527 1.00 88.44 96 ILE A N 1
ATOM 833 C CA . ILE A 1 96 ? 0.054 3.600 6.124 1.00 88.44 96 ILE A CA 1
ATOM 834 C C . ILE A 1 96 ? 0.867 4.529 5.225 1.00 88.44 96 ILE A C 1
ATOM 836 O O . ILE A 1 96 ? 1.329 4.110 4.166 1.00 88.44 96 ILE A O 1
ATOM 840 N N . PHE A 1 97 ? 1.038 5.784 5.632 1.00 86.12 97 PHE A N 1
ATOM 841 C CA . PHE A 1 97 ? 1.793 6.764 4.862 1.00 86.12 97 PHE A CA 1
ATOM 842 C C . PHE A 1 97 ? 3.258 6.346 4.680 1.00 86.12 97 PHE A C 1
ATOM 844 O O . PHE A 1 97 ? 3.737 6.295 3.549 1.00 86.12 97 PHE A O 1
ATOM 851 N N . LEU A 1 98 ? 3.938 5.961 5.765 1.00 88.62 98 LEU A N 1
ATOM 852 C CA . LEU A 1 98 ? 5.324 5.484 5.721 1.00 88.62 98 LEU A CA 1
ATOM 853 C C . LEU A 1 98 ? 5.475 4.241 4.840 1.00 88.62 98 LEU A C 1
ATOM 855 O O . LEU A 1 98 ? 6.395 4.164 4.031 1.00 88.62 98 LEU A O 1
ATOM 859 N N . LEU A 1 99 ? 4.547 3.291 4.957 1.00 89.50 99 LEU A N 1
ATOM 860 C CA . LEU A 1 99 ? 4.576 2.052 4.187 1.00 89.50 99 LEU A CA 1
ATOM 861 C C . LEU A 1 99 ? 4.430 2.315 2.679 1.00 89.50 99 LEU A C 1
ATOM 863 O O . LEU A 1 99 ? 5.140 1.706 1.884 1.00 89.50 99 LEU A O 1
ATOM 867 N N . ASN A 1 100 ? 3.565 3.259 2.290 1.00 85.31 100 ASN A N 1
ATOM 868 C CA . ASN A 1 100 ? 3.429 3.673 0.892 1.00 85.31 100 ASN A CA 1
ATOM 869 C C . ASN A 1 100 ? 4.684 4.399 0.372 1.00 85.31 100 ASN A C 1
ATOM 871 O O . ASN A 1 100 ? 5.062 4.175 -0.774 1.00 85.31 100 ASN A O 1
ATOM 875 N N . ILE A 1 101 ? 5.355 5.223 1.191 1.00 85.19 101 ILE A N 1
ATOM 876 C CA . ILE A 1 101 ? 6.629 5.864 0.808 1.00 85.19 101 ILE A CA 1
ATOM 877 C C . ILE A 1 101 ? 7.721 4.818 0.585 1.00 85.19 101 ILE A C 1
ATOM 879 O O . ILE A 1 101 ? 8.390 4.848 -0.443 1.00 85.19 101 ILE A O 1
ATOM 883 N N . ILE A 1 102 ? 7.899 3.886 1.525 1.00 87.69 102 ILE A N 1
ATOM 884 C CA . ILE A 1 102 ? 8.919 2.834 1.414 1.00 87.69 102 ILE A CA 1
ATOM 885 C C . ILE A 1 102 ? 8.678 2.005 0.154 1.00 87.69 102 ILE A C 1
ATOM 887 O O . ILE A 1 102 ? 9.602 1.780 -0.625 1.00 87.69 102 ILE A O 1
ATOM 891 N N . ALA A 1 103 ? 7.426 1.608 -0.077 1.00 84.06 103 ALA A N 1
ATOM 892 C CA . ALA A 1 103 ? 7.049 0.875 -1.273 1.00 84.06 103 ALA A CA 1
ATOM 893 C C . ALA A 1 103 ? 7.385 1.680 -2.544 1.00 84.06 103 ALA A C 1
ATOM 895 O O . ALA A 1 103 ? 7.984 1.134 -3.467 1.00 84.06 103 ALA A O 1
ATOM 896 N N . LEU A 1 104 ? 7.083 2.984 -2.574 1.00 82.62 104 LEU A N 1
ATOM 897 C CA . LEU A 1 104 ? 7.386 3.856 -3.713 1.00 82.62 104 LEU A CA 1
ATOM 898 C C . LEU A 1 104 ? 8.895 3.940 -3.992 1.00 82.62 104 LEU A C 1
ATOM 900 O O . LEU A 1 104 ? 9.305 3.872 -5.150 1.00 82.62 104 LEU A O 1
ATOM 904 N N . ILE A 1 105 ? 9.722 4.054 -2.948 1.00 83.94 105 ILE A N 1
ATOM 905 C CA . ILE A 1 105 ? 11.187 4.084 -3.079 1.00 83.94 105 ILE A CA 1
ATOM 906 C C . ILE A 1 105 ? 11.690 2.770 -3.679 1.00 83.94 105 ILE A C 1
ATOM 908 O O . ILE A 1 105 ? 12.421 2.797 -4.668 1.00 83.94 105 ILE A O 1
ATOM 912 N N . ILE A 1 106 ? 11.258 1.630 -3.128 1.00 83.12 106 ILE A N 1
ATOM 913 C CA . ILE A 1 106 ? 11.632 0.298 -3.626 1.00 83.12 106 ILE A CA 1
ATOM 914 C C . ILE A 1 106 ? 11.233 0.157 -5.096 1.00 83.12 106 ILE A C 1
ATOM 916 O O . ILE A 1 106 ? 12.060 -0.212 -5.926 1.00 83.12 106 ILE A O 1
ATOM 920 N N . PHE A 1 107 ? 9.994 0.514 -5.435 1.00 77.50 107 PHE A N 1
ATOM 921 C CA . PHE A 1 107 ? 9.497 0.459 -6.806 1.00 77.50 107 PHE A CA 1
ATOM 922 C C . PHE A 1 107 ? 10.330 1.327 -7.755 1.00 77.50 107 PHE A C 1
ATOM 924 O O . PHE A 1 107 ? 10.644 0.906 -8.867 1.00 77.50 107 PHE A O 1
ATOM 931 N N . THR A 1 108 ? 10.732 2.519 -7.311 1.00 75.00 108 THR A N 1
ATOM 932 C CA . THR A 1 108 ? 11.558 3.434 -8.107 1.00 75.00 108 THR A CA 1
ATOM 933 C C . THR A 1 108 ? 12.958 2.867 -8.348 1.00 75.00 108 THR A C 1
ATOM 935 O O . THR A 1 108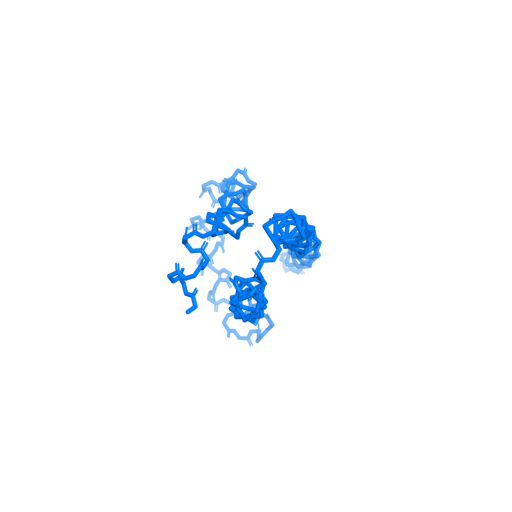 ? 13.426 2.917 -9.482 1.00 75.00 108 THR A O 1
ATOM 938 N N . ILE A 1 109 ? 13.606 2.294 -7.326 1.00 79.50 109 ILE A N 1
ATOM 939 C CA . ILE A 1 109 ? 14.932 1.658 -7.453 1.00 79.50 109 ILE A CA 1
ATOM 940 C C . ILE A 1 109 ? 14.867 0.487 -8.436 1.00 79.50 109 ILE A C 1
ATOM 942 O O . ILE A 1 109 ? 15.605 0.479 -9.418 1.00 79.50 109 ILE A O 1
ATOM 946 N N . PHE A 1 110 ? 13.920 -0.438 -8.235 1.00 72.69 110 PHE A N 1
ATOM 947 C CA . PHE A 1 110 ? 13.720 -1.573 -9.142 1.00 72.69 110 PHE A CA 1
ATOM 948 C C . PHE A 1 110 ? 13.446 -1.120 -10.579 1.00 72.69 110 PHE A C 1
ATOM 950 O O . PHE A 1 110 ? 13.959 -1.715 -11.522 1.00 72.69 110 PHE A O 1
ATOM 957 N N . SER A 1 111 ? 12.667 -0.050 -10.755 1.00 68.75 111 SER A N 1
ATOM 958 C CA . SER A 1 111 ? 12.375 0.496 -12.083 1.00 68.75 111 SER A CA 1
ATOM 959 C C . SER A 1 111 ? 13.611 1.122 -12.741 1.00 68.75 111 SER A C 1
ATOM 961 O O . SER A 1 111 ? 13.761 1.016 -13.953 1.00 68.75 111 SER A O 1
ATOM 963 N N . ILE A 1 112 ? 14.497 1.776 -11.980 1.00 71.50 11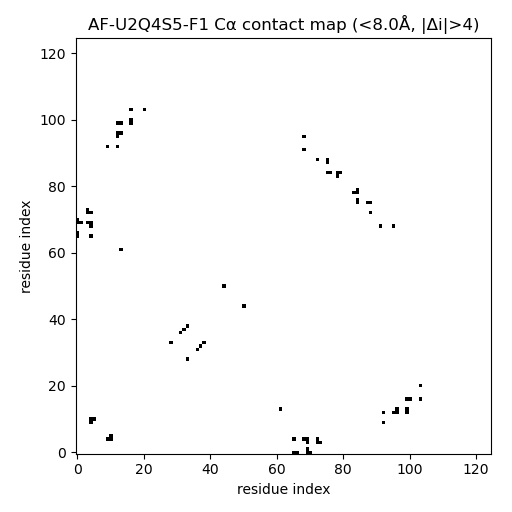2 ILE A N 1
ATOM 964 C CA . ILE A 1 112 ? 15.727 2.388 -12.513 1.00 71.50 112 ILE A CA 1
ATOM 965 C C . ILE A 1 112 ? 16.721 1.316 -12.962 1.00 71.50 112 ILE A C 1
ATOM 967 O O . ILE A 1 112 ? 17.209 1.398 -14.087 1.00 71.50 112 ILE A O 1
ATOM 971 N N . ASP A 1 113 ? 16.990 0.316 -12.121 1.00 67.31 113 ASP A N 1
ATOM 972 C CA . ASP A 1 113 ? 17.904 -0.780 -12.468 1.00 67.31 113 ASP A CA 1
ATOM 973 C C . ASP A 1 113 ? 17.416 -1.530 -13.711 1.00 67.31 113 ASP A C 1
ATOM 975 O O . ASP A 1 113 ? 18.199 -1.849 -14.607 1.00 67.31 113 ASP A O 1
ATOM 979 N N . LEU A 1 114 ? 16.100 -1.728 -13.811 1.00 64.81 114 LEU A N 1
ATOM 980 C CA . LEU A 1 114 ? 15.471 -2.320 -14.982 1.00 64.81 114 LEU A CA 1
ATOM 981 C C . LEU A 1 114 ? 15.684 -1.465 -16.240 1.00 64.81 114 LEU A C 1
ATOM 983 O O . LEU A 1 114 ? 16.131 -1.989 -17.253 1.00 64.81 114 LEU A O 1
ATOM 987 N N . VAL A 1 115 ? 15.422 -0.154 -16.180 1.00 64.62 115 VAL A N 1
ATOM 988 C CA . VAL A 1 115 ? 15.632 0.758 -17.321 1.00 64.62 115 VAL A CA 1
ATOM 989 C C . VAL A 1 115 ? 17.097 0.778 -17.764 1.00 64.62 115 VAL A C 1
ATOM 991 O O . VAL A 1 115 ? 17.366 0.755 -18.963 1.00 64.62 115 VAL A O 1
ATOM 994 N N . ASN A 1 116 ? 18.042 0.779 -16.823 1.00 66.81 116 ASN A N 1
ATOM 995 C CA . ASN A 1 116 ? 19.471 0.765 -17.138 1.00 66.81 116 ASN A CA 1
ATOM 996 C C . ASN A 1 116 ? 19.890 -0.537 -17.831 1.00 66.81 116 ASN A C 1
ATOM 998 O O . ASN A 1 116 ? 20.616 -0.491 -18.821 1.00 66.81 116 ASN A O 1
ATOM 1002 N N . ASN A 1 117 ? 19.404 -1.688 -17.355 1.00 66.56 117 ASN A N 1
ATOM 1003 C CA . ASN A 1 117 ? 19.670 -2.973 -18.001 1.00 66.56 117 ASN A CA 1
ATOM 1004 C C . ASN A 1 117 ? 19.122 -3.008 -19.430 1.00 66.56 117 ASN A C 1
ATOM 1006 O O . ASN A 1 117 ? 19.841 -3.401 -20.341 1.00 66.56 117 ASN A O 1
ATOM 1010 N N . ILE A 1 118 ? 17.898 -2.518 -19.636 1.00 62.66 118 ILE A N 1
ATOM 1011 C CA . ILE A 1 118 ? 17.275 -2.425 -20.964 1.00 62.66 118 ILE A CA 1
ATOM 1012 C C . ILE A 1 118 ? 18.111 -1.560 -21.905 1.00 62.66 118 ILE A C 1
ATOM 1014 O O . ILE A 1 118 ? 18.393 -1.952 -23.036 1.00 62.66 118 ILE A O 1
ATOM 1018 N N . PHE A 1 119 ? 18.525 -0.384 -21.433 1.00 62.12 119 PHE A N 1
ATOM 1019 C CA . PHE A 1 119 ? 19.319 0.547 -22.225 1.00 62.12 119 PHE A CA 1
ATOM 1020 C C . PHE A 1 119 ? 20.679 -0.050 -22.614 1.00 62.12 119 PHE A C 1
ATOM 1022 O O . PHE A 1 119 ? 21.108 0.088 -23.758 1.00 62.12 119 PHE A O 1
ATOM 1029 N N . ASN A 1 120 ? 21.322 -0.769 -21.692 1.00 66.00 120 ASN A N 1
ATOM 1030 C CA . ASN A 1 120 ? 22.585 -1.457 -21.953 1.00 66.00 120 ASN A CA 1
ATOM 1031 C C . ASN A 1 120 ? 22.426 -2.604 -22.963 1.00 66.00 120 ASN A C 1
ATOM 1033 O O . ASN A 1 120 ? 23.278 -2.752 -23.835 1.00 66.00 120 ASN A O 1
ATOM 1037 N N . THR A 1 121 ? 21.344 -3.386 -22.885 1.00 63.78 121 THR A N 1
ATOM 1038 C CA . THR A 1 121 ? 21.054 -4.442 -23.868 1.00 63.78 121 THR A CA 1
ATOM 1039 C C . THR A 1 121 ? 20.817 -3.857 -25.261 1.00 63.78 121 THR A C 1
ATOM 1041 O O . THR A 1 121 ? 21.392 -4.352 -26.228 1.00 63.78 121 THR A O 1
ATOM 1044 N N . LEU A 1 122 ? 20.050 -2.767 -25.367 1.00 56.75 122 LEU A N 1
ATOM 1045 C CA . LEU A 1 122 ? 19.781 -2.091 -26.642 1.00 56.75 122 LEU A CA 1
ATOM 1046 C C . LEU A 1 122 ? 21.034 -1.475 -27.277 1.00 56.75 122 LEU A C 1
ATOM 1048 O O . LEU A 1 122 ? 21.163 -1.505 -28.492 1.00 56.75 122 LEU A O 1
ATOM 1052 N N . LEU A 1 123 ? 21.955 -0.926 -26.479 1.00 60.88 123 LEU A N 1
ATOM 1053 C CA . LEU A 1 123 ? 23.230 -0.391 -26.978 1.00 60.88 123 LEU A CA 1
ATOM 1054 C C . LEU A 1 123 ? 24.248 -1.472 -27.371 1.00 60.88 123 LEU A C 1
ATOM 1056 O O . LEU A 1 123 ? 25.265 -1.147 -27.980 1.00 60.88 123 LEU A O 1
ATOM 1060 N N . SER A 1 124 ? 24.022 -2.725 -26.967 1.00 55.47 124 SER A N 1
ATOM 1061 C CA . SER A 1 124 ? 24.911 -3.853 -27.277 1.00 55.47 124 SER A CA 1
ATOM 1062 C C . SER A 1 124 ? 24.543 -4.608 -28.562 1.00 55.47 124 SER A C 1
ATOM 1064 O O . SER A 1 124 ? 25.296 -5.495 -28.966 1.00 55.47 124 SER A O 1
ATOM 1066 N N . PHE A 1 125 ? 23.411 -4.254 -29.179 1.00 48.66 125 PHE A N 1
ATOM 1067 C CA . PHE A 1 125 ? 22.982 -4.681 -30.514 1.00 48.66 125 PHE A CA 1
ATOM 1068 C C . PHE A 1 125 ? 23.439 -3.679 -31.580 1.00 48.66 125 PHE A C 1
ATOM 1070 O O . PHE A 1 125 ? 23.782 -4.140 -32.692 1.00 48.66 125 PHE A O 1
#

pLDDT: mean 74.53, std 14.23, range [44.19, 93.94]

Radius of gyration: 19.23 Å; Cα contacts (8 Å, |Δi|>4): 42; chains: 1; bounding box: 41×27×55 Å

Solvent-accessible surface area (backbone atoms only — not comparable to full-atom values): 7012 Å² total; per-residue (Å²): 92,68,70,55,30,53,77,69,62,49,53,55,58,67,48,52,59,50,55,51,50,53,50,50,50,57,68,72,46,47,73,67,50,58,70,57,48,44,60,58,46,53,66,62,46,71,76,50,79,66,72,69,47,57,64,49,52,53,51,52,53,50,54,51,51,51,49,56,48,27,56,51,51,56,57,47,67,70,49,81,56,62,67,62,33,52,54,51,53,52,52,51,51,52,52,51,42,52,52,49,50,54,50,51,52,52,53,49,53,57,52,48,57,50,51,52,52,52,53,54,54,62,74,72,109

Foldseek 3Di:
DVVQCVVLVLVCLVVVLVVVVVVCVDVVQDPCCVPPVVVVCCVVCVPPPPVVVLVVVVVVVSVVLVVVLSVQSVVLVPDPPPVSSVVSSVVSSVVSNVVSVVSSVVSVVVVVVVVVVVVVVVVVD

Secondary structure (DSSP, 8-state):
-HHHHHHTT-THHHHHHHHHHHHHHHHHS-HHIIIIIHHHHHHHHTTSTTTTHHHHHHHHHHHHHHHHHHHHHHHHHT-S-HHHHHHHHHHHHHHHHHHHHHHHHHHHHHHHHHHHHHHHHHHT-

Sequence (125 aa):
MLKTLYKEKCLRYFIIPEIILLFIFFFKFSILAVYVILPLYVFESIFDNIFFNIPLIWLLFKITTMYFCSIKFEKINKIEDEEKKKKEKIRLKIIIFLLNIIALIIFTIFSIDLVNNIFNTLLSF

Mean predicted aligned error: 9.85 Å